Protein AF-A0A452IA79-F1 (afdb_monomer)

Foldseek 3Di:
DVVVVQVVVLVVVCVVVVHDSVQKDKDDDAAPVQDQVNVVVVVCVVCVVPFHKDWDDKDQDVVNNHIMTMIGTPPDD

Sequence (77 aa):
MVCIMALHLLEDWCKGMNIDPRNCLLIMGVLEAVDEGSIEPILRSSIEYLCKCKMRGSIFVREEGAFAGLCELPSAV

Nearest PDB structures (foldseek):
  6u6s-assembly1_B  TM=7.167E-01  e=1.146E+00  Neisseria gonorrhoeae
  2vug-assembly1_B  TM=5.771E-01  e=1.610E+00  Pyrococcus abyssi GE5
  8uce-assembly1_B-2  TM=6.184E-01  e=3.644E+00  Palaeococcus pacificus DY20341
  2f2c-assembly1_B  TM=3.133E-01  e=8.246E+00  Homo sapiens
  2wve-assembly1_B  TM=2.205E-01  e=8.827E+00  Helicobacter pylori 26695

Radius of gyration: 12.23 Å; Cα contacts (8 Å, |Δi|>4): 99; chains: 1; bounding box: 33×23×27 Å

Structure (mmCIF, N/CA/C/O backbone):
data_AF-A0A452IA79-F1
#
_entry.id   AF-A0A452IA79-F1
#
loop_
_atom_site.group_PDB
_atom_site.id
_atom_site.type_symbol
_atom_site.label_atom_id
_atom_site.label_alt_id
_atom_site.label_comp_id
_atom_site.label_asym_id
_atom_site.label_entity_id
_atom_site.label_seq_id
_atom_site.pdbx_PDB_ins_code
_atom_site.Cartn_x
_atom_site.Cartn_y
_atom_site.Cartn_z
_atom_site.occupancy
_atom_site.B_iso_or_equiv
_atom_site.auth_seq_id
_atom_site.auth_comp_id
_atom_site.auth_asym_id
_atom_site.auth_atom_id
_atom_site.pdbx_PDB_model_num
ATOM 1 N N . MET A 1 1 ? -16.518 -4.146 -7.080 1.00 59.81 1 MET A N 1
ATOM 2 C CA . MET A 1 1 ? -16.288 -2.852 -7.762 1.00 59.81 1 MET A CA 1
ATOM 3 C C . MET A 1 1 ? -15.097 -2.112 -7.152 1.00 59.81 1 MET A C 1
ATOM 5 O O . MET A 1 1 ? -14.181 -1.807 -7.899 1.00 59.81 1 MET A O 1
ATOM 9 N N . VAL A 1 2 ? -15.025 -1.974 -5.819 1.00 61.44 2 VAL A N 1
ATOM 10 C CA . VAL A 1 2 ? -13.902 -1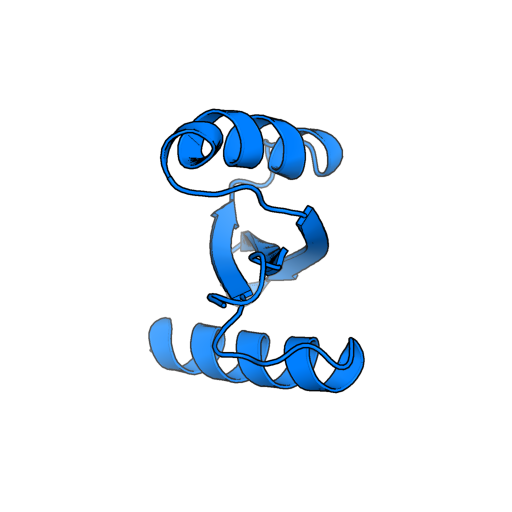.357 -5.065 1.00 61.44 2 VAL A CA 1
ATOM 11 C C . VAL A 1 2 ? -12.501 -1.862 -5.469 1.00 61.44 2 VAL A C 1
ATOM 13 O O . VAL A 1 2 ? -11.593 -1.064 -5.674 1.00 61.44 2 VAL A O 1
ATOM 16 N N . CYS A 1 3 ? -12.311 -3.172 -5.676 1.00 66.88 3 CYS A N 1
ATOM 17 C CA . CYS A 1 3 ? -10.993 -3.728 -6.025 1.00 66.88 3 CYS A CA 1
ATOM 18 C C . CYS A 1 3 ? -10.465 -3.296 -7.407 1.00 66.88 3 CYS A C 1
ATOM 20 O O . CYS A 1 3 ? -9.255 -3.262 -7.599 1.00 66.88 3 CYS A O 1
ATOM 22 N N . ILE A 1 4 ? -11.347 -2.968 -8.362 1.00 78.38 4 ILE A N 1
ATOM 23 C CA . ILE A 1 4 ? -10.933 -2.517 -9.704 1.00 78.38 4 ILE A CA 1
ATOM 24 C C . ILE A 1 4 ? -10.397 -1.081 -9.621 1.00 78.38 4 ILE A C 1
ATOM 26 O O . ILE A 1 4 ? -9.351 -0.786 -10.187 1.00 78.38 4 ILE A O 1
ATOM 30 N N . MET A 1 5 ? -11.067 -0.212 -8.852 1.00 82.56 5 MET A N 1
ATOM 31 C CA . MET A 1 5 ? -10.585 1.147 -8.574 1.00 82.56 5 MET A CA 1
ATOM 32 C C . MET A 1 5 ? -9.253 1.140 -7.829 1.00 82.56 5 MET A C 1
ATOM 34 O O . MET A 1 5 ? -8.345 1.871 -8.211 1.00 82.56 5 MET A O 1
ATOM 38 N N . ALA A 1 6 ? -9.119 0.298 -6.800 1.00 84.62 6 ALA A N 1
ATOM 39 C CA . ALA A 1 6 ? -7.872 0.171 -6.052 1.00 84.62 6 ALA A CA 1
ATOM 40 C C . ALA A 1 6 ? -6.710 -0.258 -6.963 1.00 84.62 6 ALA A C 1
ATOM 42 O O . ALA A 1 6 ? -5.623 0.306 -6.886 1.00 84.62 6 ALA A O 1
ATOM 43 N N . LEU A 1 7 ? -6.947 -1.211 -7.869 1.00 86.75 7 LEU A N 1
ATOM 44 C CA . LEU A 1 7 ? -5.924 -1.666 -8.806 1.00 86.75 7 LEU A CA 1
ATOM 45 C C . LEU A 1 7 ? -5.502 -0.564 -9.787 1.00 86.75 7 LEU A C 1
ATOM 47 O O . LEU A 1 7 ? -4.310 -0.315 -9.931 1.00 86.75 7 LEU A O 1
ATOM 51 N N . HIS A 1 8 ? -6.457 0.130 -10.413 1.00 89.12 8 HIS A N 1
ATOM 52 C CA . HIS A 1 8 ? -6.132 1.223 -11.335 1.00 89.12 8 HIS A CA 1
ATOM 53 C C . HIS A 1 8 ? -5.382 2.358 -10.630 1.00 89.12 8 HIS A C 1
ATOM 55 O O . HIS A 1 8 ? -4.370 2.835 -11.138 1.00 89.12 8 HIS A O 1
ATOM 61 N N . LEU A 1 9 ? -5.824 2.738 -9.427 1.00 88.31 9 LEU A N 1
ATOM 62 C CA . LEU A 1 9 ? -5.172 3.781 -8.640 1.00 88.31 9 LEU A CA 1
ATOM 63 C C . LEU A 1 9 ? -3.721 3.416 -8.306 1.00 88.31 9 LEU A C 1
ATOM 65 O O . LEU A 1 9 ? -2.828 4.257 -8.41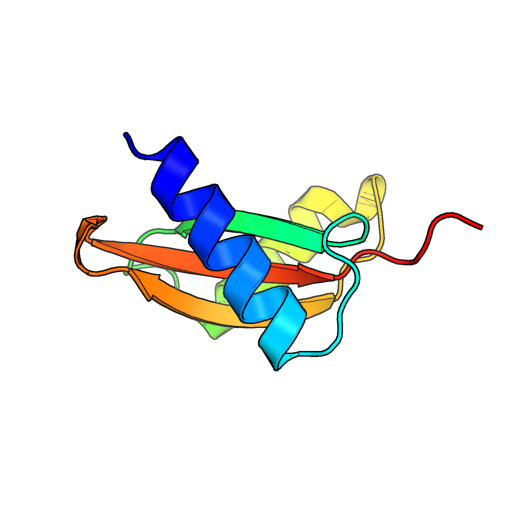7 1.00 88.31 9 LEU A O 1
ATOM 69 N N . LEU A 1 10 ? -3.491 2.154 -7.933 1.00 90.81 10 LEU A N 1
ATOM 70 C CA . LEU A 1 10 ? -2.157 1.627 -7.678 1.00 90.81 10 LEU A CA 1
ATOM 71 C C . LEU A 1 10 ? -1.266 1.739 -8.917 1.00 90.81 10 LEU A C 1
ATOM 73 O O . LEU A 1 10 ? -0.165 2.282 -8.840 1.00 90.81 10 LEU A O 1
ATOM 77 N N . GLU A 1 11 ? -1.746 1.256 -10.064 1.00 91.31 11 GLU A N 1
ATOM 78 C CA . GLU A 1 11 ? -0.987 1.290 -11.314 1.00 91.31 11 GLU A CA 1
ATOM 79 C C . GLU A 1 11 ? -0.650 2.718 -11.751 1.00 91.31 11 GLU A C 1
ATOM 81 O O . GLU A 1 11 ? 0.486 2.981 -12.155 1.00 91.31 11 GLU A O 1
ATOM 86 N N . ASP A 1 12 ? -1.604 3.645 -11.664 1.00 91.69 12 ASP A N 1
ATOM 87 C CA . ASP A 1 12 ? -1.404 5.037 -12.073 1.00 91.69 12 ASP A CA 1
ATOM 88 C C . ASP A 1 12 ? -0.385 5.758 -11.188 1.00 91.69 12 ASP A C 1
ATOM 90 O O . ASP A 1 12 ? 0.488 6.471 -11.691 1.00 91.69 12 ASP A O 1
ATOM 94 N N . TRP A 1 13 ? -0.424 5.537 -9.876 1.00 91.44 13 TRP A N 1
ATOM 95 C CA . TRP A 1 13 ? 0.557 6.145 -8.981 1.00 91.44 13 TRP A CA 1
ATOM 96 C C . TRP A 1 13 ? 1.941 5.538 -9.120 1.00 91.44 13 TRP A C 1
ATOM 98 O O . TRP A 1 13 ? 2.924 6.277 -9.161 1.00 91.44 13 TRP A O 1
ATOM 108 N N . CYS A 1 14 ? 2.035 4.213 -9.232 1.00 92.12 14 CYS A N 1
ATOM 109 C CA . CYS A 1 14 ? 3.304 3.541 -9.485 1.00 92.12 14 CYS A CA 1
ATOM 110 C C . CYS A 1 14 ? 3.954 4.051 -10.774 1.00 92.12 14 CYS A C 1
ATOM 112 O O . CYS A 1 14 ? 5.151 4.345 -10.773 1.00 92.12 14 CYS A O 1
ATOM 114 N N . LYS A 1 15 ? 3.168 4.258 -11.840 1.00 92.00 15 LYS A N 1
ATOM 115 C CA . LYS A 1 15 ? 3.642 4.893 -13.081 1.00 92.00 15 LYS A CA 1
ATOM 116 C C . LYS A 1 15 ? 4.120 6.325 -12.841 1.00 92.00 15 LYS A C 1
ATOM 118 O O . LYS A 1 15 ? 5.215 6.671 -13.273 1.00 92.00 15 LYS A O 1
ATOM 123 N N . GLY A 1 16 ? 3.334 7.146 -12.142 1.00 90.75 16 GLY A N 1
ATOM 124 C CA . GLY A 1 16 ? 3.675 8.547 -11.869 1.00 90.75 16 GLY A CA 1
ATOM 125 C C . GLY A 1 16 ? 4.905 8.729 -10.973 1.00 90.75 16 GLY A C 1
ATOM 126 O O . GLY A 1 16 ? 5.635 9.707 -11.118 1.00 90.75 16 GLY A O 1
ATOM 127 N N . MET A 1 17 ? 5.157 7.781 -10.069 1.00 88.69 17 MET A N 1
ATOM 128 C CA . MET A 1 17 ? 6.260 7.822 -9.102 1.00 88.69 17 MET A CA 1
ATOM 129 C C . MET A 1 17 ? 7.468 6.963 -9.506 1.00 88.69 17 MET A C 1
ATOM 131 O O . MET A 1 17 ? 8.474 6.977 -8.797 1.00 88.69 17 MET A O 1
ATOM 135 N N . ASN A 1 18 ? 7.392 6.248 -10.636 1.00 89.88 18 ASN A N 1
ATOM 136 C CA . ASN A 1 18 ? 8.403 5.299 -11.113 1.00 89.88 18 ASN A CA 1
ATOM 137 C C . ASN A 1 18 ? 8.759 4.219 -10.068 1.00 89.88 18 ASN A C 1
ATOM 139 O O . ASN A 1 18 ? 9.929 3.976 -9.771 1.00 89.88 18 ASN A O 1
ATOM 143 N N . ILE A 1 19 ? 7.730 3.604 -9.482 1.00 89.38 19 ILE A N 1
ATOM 144 C CA . ILE A 1 19 ? 7.838 2.543 -8.470 1.00 89.38 19 ILE A CA 1
ATOM 145 C C . ILE A 1 19 ? 7.302 1.244 -9.070 1.00 89.38 19 ILE A C 1
ATOM 147 O O . ILE A 1 19 ? 6.279 1.257 -9.752 1.00 89.38 19 ILE A O 1
ATOM 151 N N . ASP A 1 20 ? 7.963 0.117 -8.799 1.00 89.88 20 ASP A N 1
ATOM 152 C CA . ASP A 1 20 ? 7.442 -1.197 -9.188 1.00 89.88 20 ASP A CA 1
ATOM 153 C C . ASP A 1 20 ? 6.149 -1.500 -8.398 1.00 89.88 20 ASP A C 1
ATOM 155 O O . ASP A 1 20 ? 6.196 -1.522 -7.163 1.00 89.88 20 ASP A O 1
ATOM 159 N N . PRO A 1 21 ? 5.009 -1.776 -9.062 1.00 88.12 21 PRO A N 1
ATOM 160 C CA . PRO A 1 21 ? 3.756 -2.134 -8.395 1.00 88.12 21 PRO A CA 1
ATOM 161 C C . PRO A 1 21 ? 3.861 -3.342 -7.452 1.00 88.12 21 PRO A C 1
ATOM 163 O O . PRO A 1 21 ? 3.041 -3.510 -6.554 1.00 88.12 21 PRO A O 1
ATOM 166 N N . ARG A 1 22 ? 4.863 -4.207 -7.631 1.00 88.12 22 ARG A N 1
ATOM 167 C CA . ARG A 1 22 ? 5.125 -5.362 -6.757 1.00 88.12 22 ARG A CA 1
ATOM 168 C C . ARG A 1 22 ? 5.807 -4.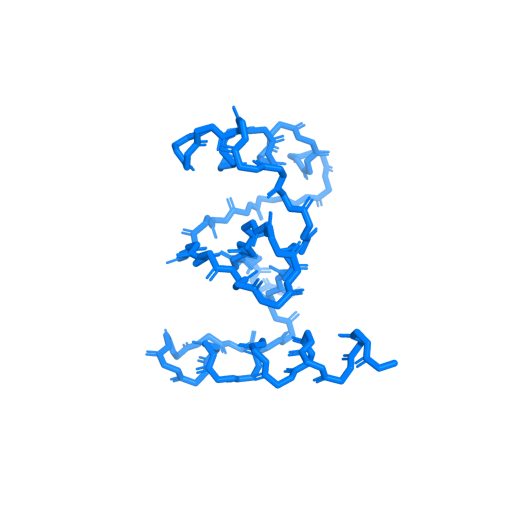974 -5.451 1.00 88.12 22 ARG A C 1
ATOM 170 O O . ARG A 1 22 ? 5.697 -5.706 -4.474 1.00 88.12 22 ARG A O 1
ATOM 177 N N . ASN A 1 23 ? 6.484 -3.830 -5.430 1.00 89.00 23 ASN A N 1
ATOM 178 C CA . ASN A 1 23 ? 7.186 -3.295 -4.268 1.00 89.00 23 ASN A CA 1
ATOM 179 C C . ASN A 1 23 ? 6.366 -2.196 -3.589 1.00 89.00 23 ASN A C 1
ATOM 181 O O . ASN A 1 23 ? 6.925 -1.267 -3.011 1.00 89.00 23 ASN A O 1
ATOM 185 N N . CYS A 1 24 ? 5.039 -2.255 -3.674 1.00 89.00 24 CYS A N 1
ATOM 186 C CA . CYS A 1 24 ? 4.192 -1.240 -3.075 1.00 89.00 24 CYS A CA 1
ATOM 187 C C . CYS A 1 24 ? 2.948 -1.826 -2.411 1.00 89.00 24 CYS A C 1
ATOM 189 O O . CYS A 1 24 ? 2.498 -2.929 -2.715 1.00 89.00 24 CYS A O 1
ATOM 191 N N . LEU A 1 25 ? 2.411 -1.054 -1.476 1.00 87.75 25 LEU A N 1
ATOM 192 C CA . LEU A 1 25 ? 1.203 -1.342 -0.732 1.00 87.75 25 LEU A CA 1
ATOM 193 C C . LEU A 1 25 ? 0.252 -0.158 -0.908 1.00 87.75 25 LEU A C 1
ATOM 195 O O . LEU A 1 25 ? 0.605 0.976 -0.578 1.00 87.75 25 LEU A O 1
ATOM 199 N N . LEU A 1 26 ? -0.950 -0.430 -1.415 1.00 89.38 26 LEU A N 1
ATOM 200 C CA . LEU A 1 26 ? -2.044 0.534 -1.428 1.00 89.38 26 LEU A CA 1
ATOM 201 C C . LEU A 1 26 ? -2.932 0.300 -0.211 1.00 89.38 26 LEU A C 1
ATOM 203 O O . LEU A 1 26 ? -3.402 -0.815 0.019 1.00 89.38 26 LEU A O 1
ATOM 207 N N . ILE A 1 27 ? -3.195 1.362 0.535 1.00 86.94 27 ILE A N 1
ATOM 208 C CA 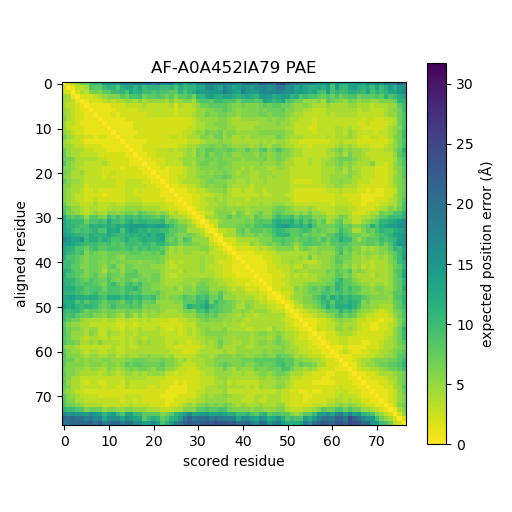. ILE A 1 27 ? -4.119 1.353 1.664 1.00 86.94 27 ILE A CA 1
ATOM 209 C C . ILE A 1 27 ? -5.293 2.245 1.298 1.00 86.94 27 ILE A C 1
ATOM 211 O O . ILE A 1 27 ? -5.095 3.378 0.875 1.00 86.94 27 ILE A O 1
ATOM 215 N N . MET A 1 28 ? -6.505 1.726 1.454 1.00 87.06 28 MET A N 1
ATOM 216 C CA . MET A 1 28 ? -7.758 2.401 1.114 1.00 87.06 28 MET A CA 1
ATOM 217 C C . MET A 1 28 ? -8.631 2.527 2.362 1.00 87.06 28 MET A C 1
ATOM 219 O O . MET A 1 28 ? -8.485 1.746 3.303 1.00 87.06 28 MET A O 1
ATOM 223 N N . GLY A 1 29 ? -9.574 3.469 2.349 1.00 85.69 29 GLY A N 1
ATOM 224 C CA . GLY A 1 29 ? -10.572 3.591 3.415 1.00 85.69 29 GLY A CA 1
ATOM 225 C C . GLY A 1 29 ? -10.045 4.243 4.695 1.00 85.69 29 GLY A C 1
ATOM 226 O O . GLY A 1 29 ? -10.621 4.048 5.763 1.00 85.69 29 GLY A O 1
ATOM 227 N N . VAL A 1 30 ? -8.953 5.008 4.616 1.00 83.19 30 VAL A N 1
ATOM 228 C CA . VAL A 1 30 ? -8.445 5.757 5.769 1.00 83.19 30 VAL A CA 1
ATOM 229 C C . VAL A 1 30 ? -9.412 6.904 6.067 1.00 83.19 30 VAL A C 1
ATOM 231 O O . VAL A 1 30 ? -9.634 7.769 5.224 1.00 83.19 30 VAL A O 1
ATOM 234 N N . LEU A 1 31 ? -10.030 6.885 7.250 1.00 79.12 31 LEU A N 1
ATOM 235 C CA . LEU A 1 31 ? -11.051 7.863 7.636 1.00 79.12 31 LEU A CA 1
ATOM 236 C C . LEU A 1 31 ? -10.517 9.296 7.536 1.00 79.12 31 LEU A C 1
ATOM 238 O O . LEU A 1 31 ? -9.401 9.565 7.963 1.00 79.12 31 LEU A O 1
ATOM 242 N N . GLU A 1 32 ? -11.353 10.225 7.069 1.00 71.88 32 GLU A N 1
ATOM 243 C CA . GLU A 1 32 ? -11.016 11.656 6.966 1.00 71.88 32 GLU A CA 1
ATOM 244 C C . GLU A 1 32 ? -10.591 12.277 8.309 1.00 71.88 32 GLU A C 1
ATOM 246 O O . GLU A 1 32 ? -9.789 13.202 8.351 1.00 71.88 32 GLU A O 1
ATOM 251 N N . ALA A 1 33 ? -11.089 11.731 9.423 1.00 75.12 33 ALA A N 1
ATOM 252 C CA . ALA A 1 33 ? -10.706 12.153 10.768 1.00 75.12 33 ALA A CA 1
ATOM 253 C C . ALA A 1 33 ? -9.237 11.841 11.120 1.00 75.12 33 ALA A C 1
ATOM 255 O O . ALA A 1 33 ? -8.728 12.344 12.122 1.00 75.12 33 ALA A O 1
ATOM 256 N N . VAL A 1 34 ? -8.570 10.988 10.338 1.00 72.38 34 VAL A N 1
ATOM 257 C CA . VAL A 1 34 ? -7.139 10.718 10.467 1.00 72.38 34 VAL A CA 1
ATOM 258 C C . VAL A 1 34 ? -6.397 11.789 9.680 1.00 72.38 34 VAL A C 1
ATOM 260 O O . VAL A 1 34 ? -6.474 11.833 8.455 1.00 72.38 34 VAL A O 1
ATOM 263 N N . ASP A 1 35 ? -5.670 12.642 10.399 1.00 72.75 35 ASP A N 1
ATOM 264 C CA . ASP A 1 35 ? -4.783 13.631 9.792 1.00 72.75 35 ASP A CA 1
ATOM 265 C C . ASP A 1 35 ? -3.802 12.957 8.819 1.00 72.75 35 ASP A C 1
ATOM 267 O O . ASP A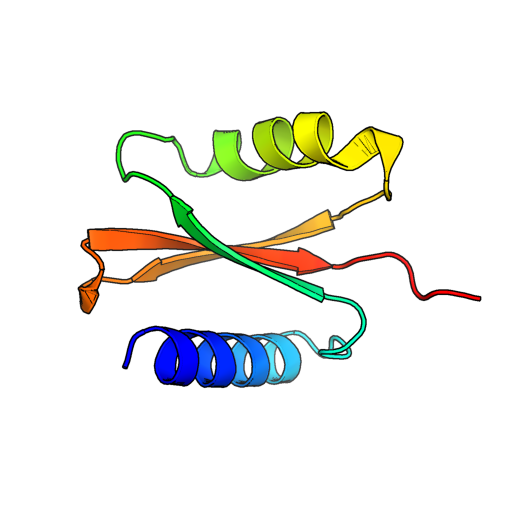 1 35 ? -3.248 11.893 9.115 1.00 72.75 35 ASP A O 1
ATOM 271 N N . GLU A 1 36 ? -3.569 13.585 7.666 1.00 66.81 36 GLU A N 1
ATOM 272 C CA . GLU A 1 36 ? -2.723 13.038 6.600 1.00 66.81 36 GLU A CA 1
ATOM 273 C C . GLU A 1 36 ? -1.315 12.678 7.107 1.00 66.81 36 GLU A C 1
ATOM 275 O O . GLU A 1 36 ? -0.777 11.617 6.776 1.00 66.81 36 GLU A O 1
ATOM 280 N N . GLY A 1 37 ? -0.749 13.502 7.995 1.00 72.19 37 GLY A N 1
ATOM 281 C CA . GLY A 1 37 ? 0.559 13.275 8.607 1.00 72.19 37 GLY A CA 1
ATOM 282 C C . GLY A 1 37 ? 0.581 12.131 9.624 1.00 72.19 37 GLY A C 1
ATOM 283 O O . GLY A 1 37 ? 1.657 11.660 9.992 1.00 72.19 37 GLY A O 1
ATOM 284 N N . SER A 1 38 ? -0.585 11.648 10.060 1.00 79.31 38 SER A N 1
ATOM 285 C CA . SER A 1 38 ? -0.724 10.512 10.980 1.00 79.31 38 SER A CA 1
ATOM 286 C C . SER A 1 38 ? -0.786 9.162 10.264 1.00 79.31 38 SER A C 1
ATOM 288 O O . SER A 1 38 ? -0.519 8.130 10.881 1.00 79.31 38 SER A O 1
ATOM 290 N N . ILE A 1 39 ? -1.077 9.143 8.961 1.00 77.44 39 ILE A N 1
ATOM 291 C CA . ILE A 1 39 ? -1.189 7.909 8.171 1.00 77.44 39 ILE A CA 1
ATOM 292 C C . ILE A 1 39 ? 0.153 7.168 8.144 1.00 77.44 39 ILE A C 1
ATOM 294 O O . ILE A 1 39 ? 0.226 5.991 8.501 1.00 77.44 39 ILE A O 1
ATOM 298 N N . GLU A 1 40 ? 1.233 7.871 7.797 1.00 75.19 40 GLU A N 1
ATOM 299 C CA . GLU A 1 40 ? 2.583 7.305 7.742 1.00 75.19 40 GLU A CA 1
ATOM 300 C C . GLU A 1 40 ? 3.045 6.681 9.076 1.00 75.19 40 GLU A C 1
ATOM 302 O O . GLU A 1 40 ? 3.463 5.519 9.058 1.00 75.19 40 GLU A O 1
ATOM 307 N N . PRO A 1 41 ? 3.006 7.377 10.232 1.00 81.19 41 PRO A N 1
ATOM 308 C CA . PRO A 1 41 ? 3.453 6.798 11.494 1.00 81.19 41 PRO A CA 1
ATOM 309 C C . PRO A 1 41 ? 2.575 5.632 11.954 1.00 81.19 41 PRO A C 1
ATOM 311 O O . PRO A 1 41 ? 3.130 4.638 12.415 1.00 81.19 41 PRO A O 1
ATOM 314 N N . ILE A 1 42 ? 1.248 5.696 11.782 1.00 83.56 42 ILE A N 1
ATOM 315 C CA . ILE A 1 42 ? 0.343 4.593 12.153 1.00 83.56 42 ILE A CA 1
ATOM 316 C C . ILE A 1 42 ? 0.670 3.341 11.342 1.00 83.56 42 ILE A C 1
ATOM 318 O O . ILE A 1 42 ? 0.815 2.250 11.902 1.00 83.56 42 ILE A O 1
ATOM 322 N N . LEU A 1 43 ? 0.817 3.491 10.025 1.00 78.25 43 LEU A N 1
ATOM 323 C CA . LEU A 1 43 ? 1.169 2.383 9.147 1.00 78.25 43 LEU A CA 1
ATOM 324 C C . LEU A 1 43 ? 2.541 1.841 9.485 1.00 78.25 43 LEU A C 1
ATOM 326 O O . LEU A 1 43 ? 2.664 0.642 9.710 1.00 78.25 43 LEU A O 1
ATOM 330 N N . ARG A 1 44 ? 3.548 2.716 9.592 1.00 78.75 44 ARG A N 1
ATOM 331 C CA . ARG A 1 44 ? 4.908 2.326 9.960 1.00 78.75 44 ARG A CA 1
ATOM 332 C C . ARG A 1 44 ? 4.885 1.490 11.230 1.00 78.75 44 ARG A C 1
ATOM 334 O O . ARG A 1 44 ? 5.353 0.366 11.176 1.00 78.75 44 ARG A O 1
ATOM 341 N N . SER A 1 45 ? 4.266 1.963 12.310 1.00 82.31 45 SER A N 1
ATOM 342 C CA . SER A 1 45 ? 4.166 1.204 13.564 1.00 82.31 45 SER A CA 1
ATOM 343 C C . SER A 1 45 ? 3.409 -0.121 13.422 1.00 82.31 45 SER A C 1
ATOM 345 O O . SER A 1 45 ? 3.736 -1.081 14.113 1.00 82.31 45 SER A O 1
ATOM 347 N N . SER A 1 46 ? 2.425 -0.200 12.524 1.00 82.38 46 SER A N 1
ATOM 348 C CA . SER A 1 46 ? 1.633 -1.417 12.300 1.00 82.38 46 SER A CA 1
ATOM 349 C C . SER A 1 46 ? 2.384 -2.488 11.504 1.00 82.38 46 SER A C 1
ATOM 351 O O . SER A 1 46 ? 2.166 -3.677 11.731 1.00 82.38 46 SER A O 1
ATOM 353 N N . ILE A 1 47 ? 3.259 -2.089 10.572 1.00 77.94 47 ILE A N 1
ATOM 354 C CA . ILE A 1 47 ? 3.968 -3.013 9.669 1.00 77.94 47 ILE A CA 1
ATOM 355 C C . ILE A 1 47 ? 5.480 -3.081 9.893 1.00 77.94 47 ILE A C 1
ATOM 357 O O . ILE A 1 47 ? 6.136 -3.874 9.223 1.00 77.94 47 ILE A O 1
ATOM 361 N N . GLU A 1 48 ? 6.032 -2.330 10.851 1.00 79.94 48 GLU A 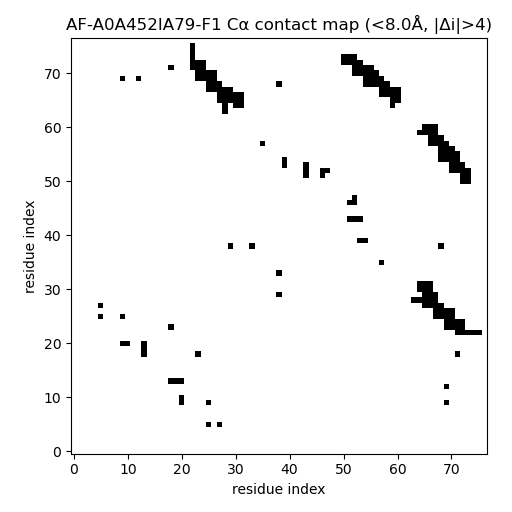N 1
ATOM 362 C CA . GLU A 1 48 ? 7.473 -2.280 11.154 1.00 79.94 48 GLU A CA 1
ATOM 363 C C . GLU A 1 48 ? 8.074 -3.673 11.383 1.00 79.94 48 GLU A C 1
ATOM 365 O O . GLU A 1 48 ? 9.191 -3.949 10.948 1.00 79.94 48 GLU A O 1
ATOM 370 N N . TYR A 1 49 ? 7.306 -4.569 12.009 1.00 79.56 49 TYR A N 1
ATOM 371 C CA . TYR A 1 49 ? 7.705 -5.955 12.259 1.00 79.56 49 TYR A CA 1
ATOM 372 C C . TYR A 1 49 ? 7.753 -6.832 11.001 1.00 79.56 49 TYR A C 1
ATOM 374 O O . TYR A 1 49 ? 8.432 -7.855 11.001 1.00 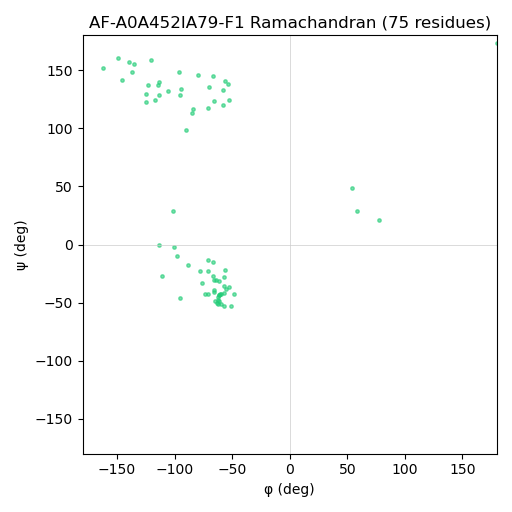79.56 49 TYR A O 1
ATOM 382 N N . LEU A 1 50 ? 7.024 -6.463 9.946 1.00 78.69 50 LEU A N 1
ATOM 383 C CA . LEU A 1 50 ? 6.954 -7.213 8.691 1.00 78.69 50 LEU A CA 1
ATOM 384 C C . LEU A 1 50 ? 7.946 -6.667 7.668 1.00 78.69 50 LEU A C 1
ATOM 386 O O . LEU A 1 50 ? 8.657 -7.428 7.016 1.00 78.69 50 LEU A O 1
ATOM 390 N N . CYS A 1 51 ? 7.987 -5.346 7.512 1.00 78.06 51 CYS A N 1
ATOM 391 C CA . CYS A 1 51 ? 8.863 -4.682 6.563 1.00 78.06 51 CYS A CA 1
ATOM 392 C C . CYS A 1 51 ? 9.020 -3.198 6.898 1.00 78.06 51 CYS A C 1
ATOM 394 O O . CYS A 1 51 ? 8.122 -2.538 7.422 1.00 78.06 51 CYS A O 1
ATOM 396 N N . LYS A 1 52 ? 10.175 -2.640 6.525 1.00 81.88 52 LYS A N 1
ATOM 397 C CA . LYS A 1 52 ? 10.300 -1.185 6.440 1.00 81.88 52 LYS A CA 1
ATOM 398 C C . LYS A 1 52 ? 9.400 -0.699 5.314 1.00 81.88 52 LYS A C 1
ATOM 400 O O . LYS A 1 52 ? 9.262 -1.372 4.304 1.00 81.88 52 LYS A O 1
ATOM 405 N N . CYS A 1 53 ? 8.808 0.469 5.474 1.00 83.38 53 CYS A N 1
ATOM 406 C CA . CYS A 1 53 ? 7.932 1.032 4.466 1.00 83.38 53 CYS A CA 1
ATOM 407 C C . CYS A 1 53 ? 8.078 2.549 4.451 1.00 83.38 53 CYS A C 1
ATOM 409 O O . CYS A 1 53 ? 8.241 3.176 5.503 1.00 83.38 53 CYS A O 1
ATOM 411 N N . LYS A 1 54 ? 8.038 3.133 3.254 1.00 85.56 54 LYS A N 1
ATOM 412 C CA . LYS A 1 54 ? 8.115 4.576 3.039 1.00 85.56 54 LYS A CA 1
ATOM 413 C C . LYS A 1 54 ? 6.824 5.063 2.397 1.00 85.56 54 LYS A C 1
ATOM 415 O O . LYS A 1 54 ? 6.461 4.575 1.330 1.00 85.56 54 LYS A O 1
ATOM 420 N N . MET A 1 55 ? 6.144 6.034 3.007 1.00 86.69 55 MET A N 1
ATOM 421 C CA . MET A 1 55 ? 4.980 6.639 2.365 1.00 86.69 55 MET A CA 1
ATOM 422 C C . MET A 1 55 ? 5.437 7.481 1.175 1.00 86.69 55 MET A C 1
ATOM 424 O O . MET A 1 55 ? 6.447 8.188 1.223 1.00 86.69 55 MET A O 1
ATOM 428 N N . ARG A 1 56 ? 4.717 7.342 0.066 1.00 88.38 56 ARG A N 1
ATOM 429 C CA . ARG A 1 56 ? 5.012 8.026 -1.195 1.00 88.38 56 ARG A CA 1
ATOM 430 C C . ARG A 1 56 ? 3.970 9.071 -1.546 1.00 88.38 56 ARG A C 1
ATOM 432 O O . ARG A 1 56 ? 4.318 10.066 -2.172 1.00 88.38 56 ARG A O 1
ATOM 439 N N . GLY A 1 57 ? 2.742 8.888 -1.077 1.00 85.88 57 GLY A N 1
ATOM 440 C CA . GLY A 1 57 ? 1.709 9.908 -1.138 1.00 85.88 57 GLY A CA 1
ATOM 441 C C . GLY A 1 57 ? 0.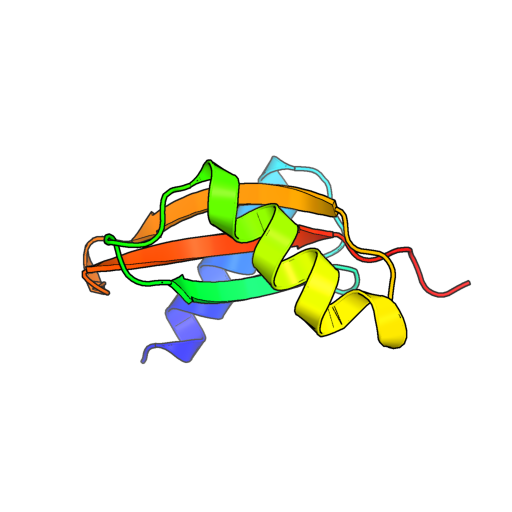396 9.436 -0.532 1.00 85.88 57 GLY A C 1
ATOM 442 O O . GLY A 1 57 ? 0.237 8.260 -0.190 1.00 85.88 57 GLY A O 1
ATOM 443 N N . SER A 1 58 ? -0.541 10.368 -0.443 1.00 86.31 58 SER A N 1
ATOM 444 C CA . SER A 1 58 ? -1.941 10.156 -0.089 1.00 86.31 58 SER A CA 1
ATOM 445 C C . SER A 1 58 ? -2.831 10.986 -1.008 1.00 86.31 58 SER A C 1
ATOM 447 O O . SER A 1 58 ? -2.433 12.058 -1.460 1.00 86.31 58 SER A O 1
ATOM 449 N N . ILE A 1 59 ? -4.038 10.498 -1.296 1.00 85.81 59 ILE A N 1
ATOM 450 C CA . ILE A 1 59 ? -5.113 11.307 -1.884 1.00 85.81 59 ILE A CA 1
ATOM 451 C C . ILE A 1 59 ? -6.419 11.029 -1.170 1.00 85.81 59 ILE A C 1
ATOM 453 O O . ILE A 1 59 ? -6.651 9.929 -0.673 1.00 85.81 59 ILE A O 1
ATOM 457 N N . PHE A 1 60 ? -7.317 12.000 -1.221 1.00 85.12 60 PHE A N 1
ATOM 458 C CA . PHE A 1 60 ? -8.701 11.798 -0.839 1.00 85.12 60 PHE A CA 1
ATOM 459 C C . PHE A 1 60 ? -9.508 11.218 -2.010 1.00 85.12 60 PHE A C 1
ATOM 461 O O . PHE A 1 60 ? -9.674 11.863 -3.051 1.00 85.12 60 PHE A O 1
ATOM 468 N N . VAL A 1 61 ? -10.030 10.006 -1.839 1.00 85.19 61 VAL A N 1
ATOM 469 C CA . VAL A 1 61 ? -10.879 9.323 -2.819 1.00 85.19 61 VAL A CA 1
ATOM 470 C C . VAL A 1 61 ? -12.332 9.684 -2.528 1.00 85.19 61 VAL A C 1
ATOM 472 O O . VAL A 1 61 ? -12.977 9.104 -1.659 1.00 85.19 61 VAL A O 1
ATOM 475 N N . ARG A 1 62 ? -12.860 10.660 -3.275 1.00 84.44 62 ARG A N 1
ATOM 476 C CA . ARG A 1 62 ? -14.217 11.205 -3.072 1.00 84.44 62 ARG A CA 1
ATOM 477 C C . ARG A 1 62 ? -15.323 10.155 -3.147 1.00 84.44 62 ARG A C 1
ATOM 479 O O . ARG A 1 62 ? -16.291 10.268 -2.409 1.00 84.44 62 ARG A O 1
ATOM 486 N N . GLU A 1 63 ? -15.179 9.163 -4.023 1.00 83.56 63 GLU A N 1
ATOM 487 C CA . GLU A 1 63 ? -16.151 8.070 -4.173 1.00 83.56 63 GLU A CA 1
ATOM 488 C C . GLU A 1 63 ? -16.253 7.200 -2.913 1.00 83.56 63 GLU A C 1
ATOM 490 O O . GLU A 1 63 ? -17.328 6.698 -2.603 1.00 83.56 63 GLU A O 1
ATOM 495 N N . GLU A 1 64 ? -15.155 7.082 -2.164 1.00 81.44 64 GLU A N 1
ATOM 496 C CA . GLU A 1 64 ? -15.072 6.297 -0.928 1.00 81.44 64 GLU A CA 1
ATOM 497 C C . GLU A 1 64 ? -15.243 7.175 0.325 1.00 81.44 64 GLU A C 1
ATOM 499 O 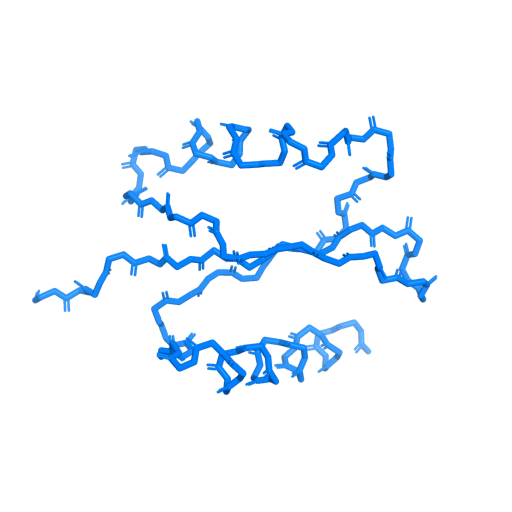O . GLU A 1 64 ? -15.354 6.655 1.432 1.00 81.44 64 GLU A O 1
ATOM 504 N N . GLY A 1 65 ? -15.239 8.508 0.176 1.00 84.69 65 GLY A N 1
ATOM 505 C CA . GLY A 1 65 ? -15.256 9.451 1.299 1.00 84.69 65 GLY A CA 1
ATOM 506 C C . GLY A 1 65 ? -14.074 9.267 2.259 1.00 84.69 65 GLY A C 1
ATOM 507 O O . GLY A 1 65 ? -14.213 9.490 3.460 1.00 84.69 65 GLY A O 1
ATOM 508 N N . ALA A 1 66 ? -12.937 8.793 1.747 1.00 86.62 66 ALA A N 1
ATOM 509 C CA . ALA A 1 66 ? -11.807 8.352 2.552 1.00 86.62 66 ALA A CA 1
ATOM 510 C C . ALA A 1 66 ? -10.475 8.584 1.831 1.00 86.62 66 ALA A C 1
ATOM 512 O O . ALA A 1 66 ? -10.415 8.705 0.606 1.00 86.62 66 ALA A O 1
ATOM 513 N N . PHE A 1 67 ? -9.387 8.610 2.592 1.00 86.00 67 PHE A N 1
ATOM 514 C CA . PHE A 1 67 ? -8.038 8.682 2.056 1.00 86.00 67 PHE A CA 1
ATOM 515 C C . PHE A 1 67 ? -7.541 7.320 1.563 1.00 86.00 67 PHE A C 1
ATOM 517 O O . PHE A 1 67 ? -7.833 6.261 2.132 1.00 86.00 67 PHE A O 1
ATOM 524 N N . ALA A 1 68 ? -6.741 7.385 0.505 1.00 88.12 68 ALA A N 1
ATOM 525 C CA . ALA A 1 68 ? -5.901 6.313 0.013 1.00 88.12 68 ALA A CA 1
ATOM 526 C C . ALA A 1 68 ? -4.433 6.709 0.173 1.00 88.12 68 ALA A C 1
ATOM 528 O O . ALA A 1 68 ? -4.072 7.848 -0.122 1.00 88.12 68 ALA A O 1
ATOM 529 N N . GLY A 1 69 ? -3.593 5.782 0.623 1.00 88.38 69 GLY A N 1
ATOM 530 C CA . GLY A 1 69 ? -2.157 5.981 0.800 1.00 88.38 69 GLY A CA 1
ATOM 531 C C . GLY A 1 69 ? -1.355 4.958 0.008 1.00 88.38 69 GLY A C 1
ATOM 532 O O . GLY A 1 69 ? -1.687 3.772 0.023 1.00 88.38 69 GLY A O 1
ATOM 533 N N . LEU A 1 70 ? -0.288 5.411 -0.654 1.00 90.06 70 LEU A N 1
ATOM 534 C CA . LEU A 1 70 ? 0.681 4.534 -1.305 1.00 90.06 70 LEU A CA 1
ATOM 535 C C . LEU A 1 70 ? 1.970 4.485 -0.505 1.00 90.06 70 LEU A C 1
ATOM 537 O O . LEU A 1 70 ? 2.572 5.501 -0.145 1.00 90.06 70 LEU A O 1
ATOM 541 N N . CYS A 1 71 ? 2.414 3.261 -0.313 1.00 88.19 71 CYS A N 1
ATOM 542 C CA . CYS A 1 71 ? 3.557 2.903 0.480 1.00 88.19 71 CYS A CA 1
ATOM 543 C C . CYS A 1 71 ? 4.517 2.087 -0.381 1.00 88.19 71 CYS A C 1
ATOM 545 O O . CYS A 1 71 ? 4.103 1.126 -1.018 1.00 88.19 71 CYS A O 1
ATOM 547 N N . GLU A 1 72 ? 5.792 2.456 -0.410 1.00 89.19 72 GLU A N 1
ATOM 548 C CA . GLU A 1 72 ? 6.832 1.660 -1.057 1.00 89.19 72 GLU A CA 1
ATOM 549 C C . GLU A 1 72 ? 7.506 0.748 -0.038 1.00 89.19 72 GLU A C 1
ATOM 551 O O . GLU A 1 72 ? 7.887 1.167 1.062 1.00 89.19 72 GLU A O 1
ATOM 556 N N . LEU A 1 73 ? 7.667 -0.500 -0.447 1.00 87.12 73 LEU A N 1
ATOM 557 C CA . LEU A 1 73 ? 8.348 -1.557 0.267 1.00 87.12 73 LEU A CA 1
ATOM 558 C C . LEU A 1 73 ? 9.795 -1.657 -0.239 1.00 87.12 73 LEU A C 1
ATOM 560 O O . LEU A 1 73 ? 10.061 -1.402 -1.415 1.00 87.12 73 LEU A O 1
ATOM 564 N N . PRO A 1 74 ? 10.755 -2.048 0.613 1.00 82.00 74 PRO A N 1
ATOM 565 C CA . PRO A 1 74 ? 12.086 -2.397 0.158 1.00 82.00 74 PRO A CA 1
ATOM 566 C C . PRO A 1 74 ? 11.967 -3.534 -0.852 1.00 82.00 74 PRO A C 1
ATOM 568 O O . PRO A 1 74 ? 11.264 -4.513 -0.602 1.00 82.00 74 PRO A O 1
ATOM 571 N N . SER A 1 75 ? 12.667 -3.405 -1.980 1.00 70.31 75 SER A N 1
ATOM 572 C CA . SER A 1 75 ? 12.781 -4.498 -2.941 1.00 70.31 75 SER A CA 1
ATOM 573 C C . SER A 1 75 ? 13.261 -5.744 -2.202 1.00 70.31 75 SER A C 1
ATOM 575 O O . SER A 1 75 ? 14.302 -5.699 -1.540 1.00 70.31 75 SER A O 1
ATOM 577 N N . ALA A 1 76 ? 12.509 -6.840 -2.304 1.00 59.69 76 ALA A N 1
ATOM 578 C CA . ALA A 1 76 ? 13.011 -8.142 -1.892 1.00 59.69 76 ALA A CA 1
ATOM 579 C C . ALA A 1 76 ? 14.289 -8.408 -2.704 1.00 59.69 76 ALA A C 1
ATOM 581 O O . ALA A 1 76 ? 14.257 -8.335 -3.935 1.00 59.69 76 ALA A O 1
ATOM 582 N N . VAL A 1 77 ? 15.415 -8.587 -2.011 1.00 47.41 77 VAL A N 1
ATOM 583 C CA . VAL A 1 77 ? 16.695 -8.993 -2.609 1.00 47.41 77 VAL A CA 1
ATOM 584 C C . VAL A 1 77 ? 16.758 -10.510 -2.672 1.00 47.41 77 VAL A C 1
ATOM 586 O O . VAL A 1 77 ? 16.277 -11.146 -1.705 1.00 47.41 77 VAL A O 1
#

Mean predicted aligned error: 5.51 Å

Solvent-accessible surface area (backbone atoms only — not comparable to full-atom values): 4587 Å² total; per-residue (Å²): 113,69,68,60,56,52,49,52,52,46,54,53,48,21,62,75,68,76,45,62,71,87,33,44,47,79,46,72,70,41,53,71,89,55,53,76,84,50,53,53,58,54,48,40,70,73,37,52,91,80,44,67,66,43,74,76,50,71,48,76,39,74,94,71,66,16,29,32,38,38,29,39,40,71,72,86,127

Secondary structure (DSSP, 8-state):
-HHHHHHHHHHHHHHHHT--GGGEEEEEEEETTS-HHHHHHHHHHHHTTT---EEEEEEEETTTTEEEEEEEPPPP-

Organism: NCBI:txid38772

pLDDT: mean 82.39, std 8.49, range [47.41, 92.12]

InterPro domains:
  IPR026523 Paraneoplastic antigen Ma [PTHR23095] (5-75)
  IPR048271 Paraneoplastic antigen Ma-like, N-terminal domain [PF20846] (5-75)